Protein AF-A0A9N9T2S4-F1 (afdb_monomer)

Secondary structure (DSSP, 8-state):
-HHHHHHHH-TTS-HHHHHHHIIIIIHHHHHHHHHHS---HHHHHHHHHHHHHHHHHHH-S---HHHHHHHHHHHHHHHHHHS-TTSGGG--

Structure (mmCIF, N/CA/C/O backbone):
data_AF-A0A9N9T2S4-F1
#
_entry.id   AF-A0A9N9T2S4-F1
#
loop_
_atom_site.group_PDB
_atom_site.id
_atom_site.type_symbol
_atom_site.label_atom_id
_atom_site.label_alt_id
_atom_site.label_comp_id
_atom_site.label_asym_id
_atom_site.label_entity_id
_atom_site.label_seq_id
_atom_site.pdbx_PDB_ins_code
_atom_site.Cartn_x
_atom_site.Cartn_y
_atom_site.Cartn_z
_atom_site.occupancy
_atom_site.B_iso_or_equiv
_atom_site.auth_seq_id
_atom_site.auth_comp_id
_atom_site.auth_asym_id
_atom_site.auth_atom_id
_atom_site.pdbx_PDB_model_num
ATOM 1 N N . MET A 1 1 ? -6.314 20.766 4.351 1.00 52.25 1 MET A N 1
ATOM 2 C CA . MET A 1 1 ? -5.977 19.343 4.073 1.00 52.25 1 MET A CA 1
ATOM 3 C C . MET A 1 1 ? -6.025 18.931 2.591 1.00 52.25 1 MET A C 1
ATOM 5 O O . MET A 1 1 ? -5.285 18.028 2.219 1.0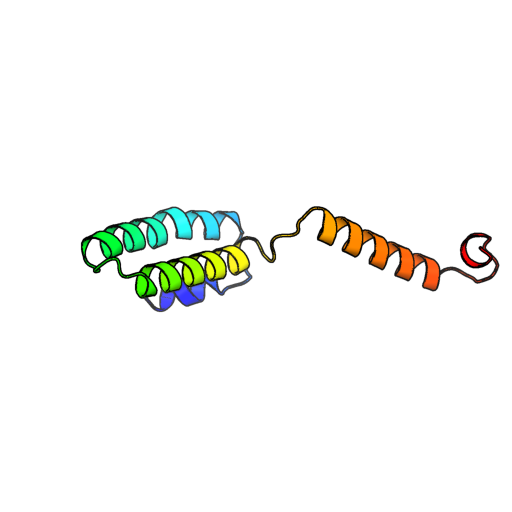0 52.25 1 MET A O 1
ATOM 9 N N . TYR A 1 2 ? -6.821 19.575 1.723 1.00 53.41 2 TYR A N 1
ATOM 10 C CA . TYR A 1 2 ? -6.938 19.223 0.291 1.00 53.41 2 TYR A CA 1
ATOM 11 C C . TYR A 1 2 ? -5.629 19.312 -0.524 1.00 53.41 2 TYR A C 1
ATOM 13 O O . TYR A 1 2 ? -5.410 18.502 -1.424 1.00 53.41 2 TYR A O 1
ATOM 21 N N . SER A 1 3 ? -4.724 20.228 -0.161 1.00 58.66 3 SER A N 1
ATOM 22 C CA . SER A 1 3 ? -3.400 20.376 -0.793 1.00 58.66 3 SER A CA 1
ATOM 23 C C . SER A 1 3 ? -2.569 19.079 -0.751 1.00 58.66 3 SER A C 1
ATOM 25 O O . SER A 1 3 ? -2.053 18.637 -1.777 1.00 58.66 3 SER A O 1
ATOM 27 N N . LEU A 1 4 ? -2.543 18.380 0.393 1.00 63.34 4 LEU A N 1
ATOM 28 C CA . LEU A 1 4 ? -1.779 17.134 0.573 1.00 63.34 4 LEU A CA 1
ATOM 29 C C . LEU A 1 4 ? -2.325 15.961 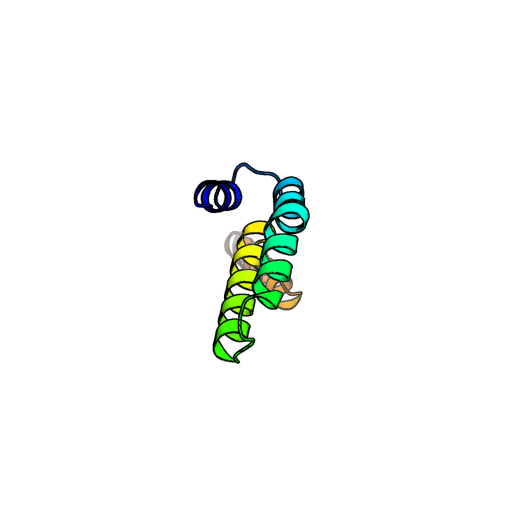-0.254 1.00 63.34 4 LEU A C 1
ATOM 31 O O . LEU A 1 4 ? -1.587 15.067 -0.672 1.00 63.34 4 LEU A O 1
ATOM 35 N N . HIS A 1 5 ? -3.634 15.950 -0.505 1.00 65.31 5 HIS A N 1
ATOM 36 C CA . HIS A 1 5 ? -4.233 14.927 -1.353 1.00 65.31 5 HIS A CA 1
ATOM 37 C C . HIS A 1 5 ? -3.780 15.085 -2.811 1.00 65.31 5 HIS A C 1
ATOM 39 O O . HIS A 1 5 ? -3.504 14.085 -3.480 1.00 65.31 5 HIS A O 1
ATOM 45 N N . ASN A 1 6 ? -3.648 16.328 -3.283 1.00 61.38 6 ASN A N 1
ATOM 46 C CA . ASN A 1 6 ? -3.160 16.620 -4.626 1.00 61.38 6 ASN A CA 1
ATOM 47 C C . ASN A 1 6 ? -1.655 16.352 -4.747 1.00 61.38 6 ASN A C 1
ATOM 49 O O . ASN A 1 6 ? -1.251 15.716 -5.718 1.00 61.38 6 ASN A O 1
ATOM 53 N N . THR A 1 7 ? -0.842 16.690 -3.737 1.00 66.31 7 THR A N 1
ATOM 54 C CA . THR A 1 7 ? 0.603 16.375 -3.735 1.00 66.31 7 THR A CA 1
ATOM 55 C C . THR A 1 7 ? 0.872 14.877 -3.851 1.00 66.31 7 THR A C 1
ATOM 57 O O . THR A 1 7 ? 1.644 14.450 -4.701 1.00 66.31 7 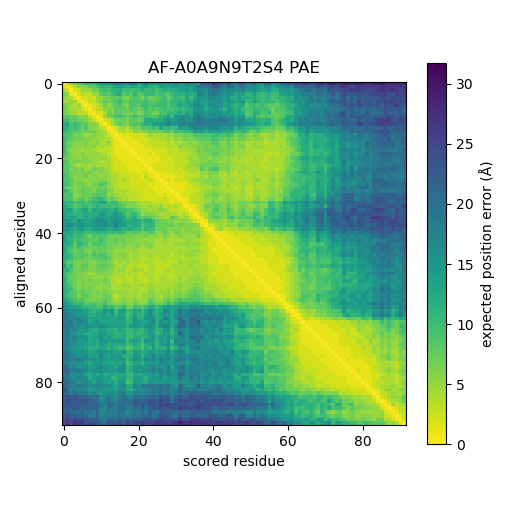THR A O 1
ATOM 60 N N . ILE A 1 8 ? 0.162 14.031 -3.104 1.00 66.88 8 ILE A N 1
ATOM 61 C CA . ILE A 1 8 ? 0.328 12.570 -3.213 1.00 66.88 8 ILE A CA 1
ATOM 62 C C . ILE A 1 8 ? -0.191 12.028 -4.557 1.00 66.88 8 ILE A C 1
ATOM 64 O O . ILE A 1 8 ? 0.275 10.986 -5.028 1.00 66.88 8 ILE A O 1
ATOM 68 N N . LYS A 1 9 ? -1.144 12.726 -5.188 1.00 66.00 9 LYS A N 1
ATOM 69 C CA . LYS A 1 9 ? -1.699 12.369 -6.501 1.00 66.00 9 LYS A CA 1
ATOM 70 C C . LYS A 1 9 ? -0.735 12.691 -7.650 1.00 66.00 9 LYS A C 1
ATOM 72 O O . LYS A 1 9 ? -0.774 11.985 -8.656 1.00 66.00 9 LYS A O 1
ATOM 77 N N . PHE A 1 10 ? 0.139 13.693 -7.518 1.00 66.00 10 PHE A N 1
ATOM 78 C CA . PHE A 1 10 ? 1.064 14.054 -8.593 1.00 66.00 10 PHE A CA 1
ATOM 79 C C . PHE A 1 10 ? 2.068 12.930 -8.890 1.00 66.00 10 PHE A C 1
ATOM 81 O O . PHE A 1 10 ? 2.741 12.372 -8.014 1.00 66.00 10 PHE A O 1
ATOM 88 N N . LYS A 1 11 ? 2.158 12.579 -10.176 1.00 62.91 11 LYS A N 1
ATOM 89 C CA . LYS A 1 11 ? 3.043 11.526 -10.691 1.00 62.91 11 LYS A CA 1
ATOM 90 C C . LYS A 1 11 ? 4.509 11.980 -10.754 1.00 62.91 11 LYS A C 1
ATOM 92 O O . LYS A 1 11 ? 5.385 11.128 -10.711 1.00 62.91 11 LYS A O 1
ATOM 97 N N . SER A 1 12 ? 4.749 13.294 -10.790 1.00 65.81 12 SER A N 1
ATOM 98 C CA . SER A 1 12 ? 6.069 13.938 -10.888 1.00 65.81 12 SER A CA 1
ATOM 99 C C . SER A 1 12 ? 6.897 13.897 -9.599 1.00 65.81 12 SER A C 1
ATOM 101 O O . SER A 1 12 ? 8.103 14.110 -9.639 1.00 65.81 12 SER A O 1
ATO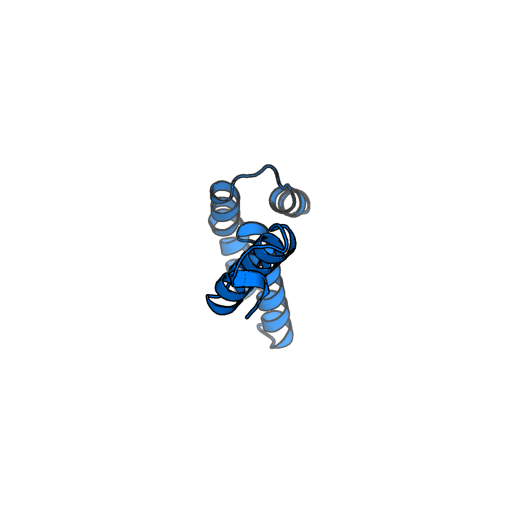M 103 N N . LEU A 1 13 ? 6.282 13.609 -8.449 1.00 72.94 13 LEU A N 1
ATOM 104 C CA . LEU A 1 13 ? 7.006 13.481 -7.185 1.00 72.94 13 LEU A CA 1
ATOM 105 C C . LEU A 1 13 ? 7.733 12.138 -7.097 1.00 72.94 13 LEU A C 1
ATOM 107 O O . LEU A 1 13 ? 7.125 11.073 -7.261 1.00 72.94 13 LEU A O 1
ATOM 111 N N . THR A 1 14 ? 9.016 12.200 -6.745 1.00 77.50 14 THR A N 1
ATOM 112 C CA . THR A 1 14 ? 9.854 11.025 -6.505 1.00 77.50 14 THR A CA 1
ATOM 113 C C . THR A 1 14 ? 9.310 10.175 -5.355 1.00 77.50 14 THR A C 1
ATOM 115 O O . THR A 1 14 ? 8.681 10.660 -4.406 1.00 77.50 14 THR A O 1
ATOM 118 N N . ARG A 1 15 ? 9.560 8.860 -5.429 1.00 77.69 15 ARG A N 1
ATOM 119 C CA . ARG A 1 15 ? 9.094 7.892 -4.422 1.00 77.69 15 ARG A CA 1
ATOM 120 C C . ARG A 1 15 ? 9.586 8.252 -3.015 1.00 77.69 15 ARG A C 1
ATOM 122 O O . ARG A 1 15 ? 8.833 8.134 -2.054 1.00 77.69 15 ARG A O 1
ATOM 129 N N . THR A 1 16 ? 10.817 8.745 -2.904 1.00 81.38 16 THR A N 1
ATOM 130 C CA . THR A 1 16 ? 11.445 9.178 -1.646 1.00 81.38 16 THR A CA 1
ATOM 131 C C . THR A 1 16 ? 10.704 10.346 -0.994 1.00 81.38 16 THR A C 1
ATOM 133 O O . THR A 1 16 ? 10.402 10.281 0.198 1.00 81.38 16 THR A O 1
ATOM 136 N N . SER A 1 17 ? 10.320 11.366 -1.763 1.00 82.69 17 SER A N 1
ATOM 137 C CA . SER A 1 17 ? 9.546 12.511 -1.264 1.00 82.69 17 SER A CA 1
ATOM 138 C C . SER A 1 17 ? 8.158 12.098 -0.773 1.00 82.69 17 SER A C 1
ATOM 140 O O . SER A 1 17 ? 7.728 12.516 0.301 1.00 82.69 17 SER A O 1
ATOM 142 N N . LYS A 1 18 ? 7.479 11.195 -1.492 1.00 80.94 18 LYS A N 1
ATOM 143 C CA . LYS A 1 18 ? 6.180 10.645 -1.064 1.00 80.94 18 LYS A CA 1
ATOM 144 C C . LYS A 1 18 ? 6.279 9.846 0.240 1.00 80.94 18 LYS A C 1
ATOM 146 O O . LYS A 1 18 ? 5.393 9.949 1.086 1.00 80.94 18 LYS A O 1
ATOM 151 N N . ILE A 1 19 ? 7.359 9.082 0.421 1.00 83.75 19 ILE A N 1
ATOM 152 C CA . ILE A 1 19 ? 7.630 8.350 1.668 1.00 83.75 19 ILE A CA 1
ATOM 153 C C . ILE A 1 19 ? 7.873 9.321 2.828 1.00 83.75 19 ILE A C 1
ATOM 155 O O . ILE A 1 19 ? 7.330 9.105 3.911 1.00 83.75 19 ILE A O 1
ATOM 159 N N . ARG A 1 20 ? 8.648 10.393 2.610 1.00 86.06 20 ARG A N 1
ATOM 160 C CA . ARG A 1 20 ? 8.881 11.429 3.630 1.00 86.06 20 ARG A CA 1
ATOM 161 C C . ARG A 1 20 ? 7.567 12.067 4.075 1.00 86.06 20 ARG A C 1
ATOM 163 O O . ARG A 1 20 ? 7.273 12.016 5.260 1.00 86.06 20 ARG A O 1
ATOM 170 N N . ILE A 1 21 ? 6.736 12.533 3.138 1.00 84.12 21 ILE A N 1
ATOM 171 C CA . ILE A 1 21 ? 5.415 13.127 3.428 1.00 84.12 21 ILE A CA 1
ATOM 172 C C . ILE A 1 21 ? 4.522 12.163 4.221 1.00 84.12 21 ILE A C 1
ATOM 174 O O . ILE A 1 21 ? 3.855 12.564 5.175 1.00 84.12 21 ILE A O 1
ATOM 178 N N . TYR A 1 22 ? 4.511 10.880 3.849 1.00 83.50 22 TYR A N 1
ATOM 179 C CA . TYR A 1 22 ? 3.743 9.878 4.583 1.00 83.50 22 TYR A CA 1
ATOM 180 C C . TYR A 1 22 ? 4.207 9.758 6.041 1.00 83.50 22 TYR A C 1
ATOM 182 O O . TYR A 1 22 ? 3.378 9.731 6.947 1.00 83.50 22 TYR A O 1
ATOM 190 N N . LYS A 1 23 ? 5.522 9.714 6.278 1.00 84.62 23 LYS A N 1
ATOM 191 C CA . LYS A 1 23 ? 6.082 9.579 7.628 1.00 84.62 23 LYS A CA 1
ATOM 192 C C . LYS A 1 23 ? 5.935 10.845 8.473 1.00 84.62 23 LYS A C 1
ATOM 194 O O . LYS A 1 23 ? 5.666 10.719 9.658 1.00 84.62 23 LYS A O 1
ATOM 199 N N . THR A 1 24 ? 6.112 12.031 7.892 1.00 88.00 24 THR A N 1
ATOM 200 C CA . THR A 1 24 ? 6.163 13.294 8.649 1.00 88.00 24 THR A CA 1
ATOM 201 C C . THR A 1 24 ? 4.805 13.954 8.834 1.00 88.00 24 THR A C 1
ATOM 203 O O . THR A 1 24 ? 4.602 14.630 9.832 1.00 88.00 24 THR A O 1
ATOM 206 N N . VAL A 1 25 ? 3.874 13.771 7.894 1.00 86.12 25 VAL A N 1
ATOM 207 C CA . VAL A 1 25 ? 2.567 14.445 7.932 1.00 86.12 25 VAL A CA 1
ATOM 208 C C . VAL A 1 25 ? 1.446 13.451 8.192 1.00 86.12 25 VAL A C 1
ATOM 210 O O . VAL A 1 25 ? 0.653 13.634 9.107 1.00 86.12 25 VAL A O 1
ATOM 213 N N . ILE A 1 26 ? 1.369 12.373 7.407 1.00 83.81 26 ILE A N 1
ATOM 214 C CA . ILE A 1 26 ? 0.243 11.432 7.504 1.00 83.81 26 ILE A CA 1
ATOM 215 C C . ILE A 1 26 ? 0.328 10.592 8.783 1.00 83.81 26 ILE A C 1
ATOM 217 O O . ILE A 1 26 ? -0.688 10.404 9.442 1.00 83.81 26 ILE A O 1
ATOM 221 N N . GLY A 1 27 ? 1.519 10.106 9.141 1.00 83.31 27 GLY A N 1
ATOM 222 C CA . GLY A 1 27 ? 1.744 9.298 10.343 1.00 83.31 27 GLY A CA 1
ATOM 223 C C . GLY A 1 27 ? 1.274 9.982 11.635 1.00 83.31 27 GLY A C 1
ATOM 224 O O . GLY A 1 27 ? 0.401 9.425 12.298 1.00 83.31 27 GLY A O 1
ATOM 225 N N . PRO A 1 28 ? 1.778 11.186 11.968 1.00 87.19 28 PRO A N 1
ATOM 226 C CA . PRO A 1 28 ? 1.379 11.902 13.181 1.00 87.19 28 PRO A CA 1
ATOM 227 C C . PRO A 1 28 ? -0.107 12.266 13.208 1.00 87.19 28 PRO A C 1
ATOM 229 O O . PRO A 1 28 ? -0.757 12.082 14.229 1.00 87.19 28 PRO A O 1
ATOM 232 N N . VAL A 1 29 ? -0.674 12.700 12.074 1.00 85.62 29 VAL A N 1
ATOM 233 C CA . VAL A 1 29 ? -2.111 13.013 11.970 1.00 85.62 29 VAL A CA 1
ATOM 234 C C . VAL A 1 29 ? -2.976 11.781 12.238 1.00 85.62 29 VAL A C 1
ATOM 236 O O . VAL A 1 29 ? -3.999 11.891 12.907 1.00 85.62 29 VAL A O 1
ATOM 239 N N . LEU A 1 30 ? -2.580 10.604 11.741 1.00 82.62 30 LEU A N 1
ATOM 240 C CA . LEU A 1 30 ? -3.277 9.355 12.053 1.00 82.62 30 LEU A CA 1
ATOM 241 C C . LEU A 1 30 ? -3.164 8.990 13.536 1.00 82.62 30 LEU A C 1
ATOM 243 O O . LEU A 1 30 ? -4.161 8.574 14.108 1.00 82.62 30 LEU A O 1
ATOM 247 N N . MET A 1 31 ? -1.979 9.129 14.140 1.00 82.31 31 MET A N 1
ATOM 248 C CA . MET A 1 31 ? -1.765 8.789 15.555 1.00 82.31 31 MET A CA 1
ATOM 249 C C . MET A 1 31 ? -2.597 9.684 16.474 1.00 82.31 31 MET A C 1
ATOM 251 O O . MET A 1 31 ? -3.344 9.174 17.298 1.00 82.31 31 MET A O 1
ATOM 255 N N . TYR A 1 32 ? -2.560 10.997 16.250 1.00 84.25 32 TYR A N 1
ATOM 256 C CA . TYR A 1 32 ? -3.364 11.957 17.007 1.00 84.25 32 TYR A CA 1
ATOM 257 C C . TYR A 1 32 ? -4.875 11.783 16.758 1.00 84.25 32 TYR A C 1
ATOM 259 O O . TYR A 1 32 ? -5.700 11.882 17.665 1.00 84.25 32 TYR A O 1
ATOM 267 N N . GLY A 1 33 ? -5.259 11.454 15.521 1.00 77.44 33 GLY A N 1
ATOM 268 C CA . GLY A 1 33 ? -6.637 11.090 15.187 1.00 77.44 33 GLY A CA 1
ATOM 269 C C . GLY A 1 33 ? -7.128 9.855 15.949 1.00 77.44 33 GLY A C 1
ATOM 270 O O . GLY A 1 33 ? -8.272 9.827 16.380 1.00 77.44 33 GLY A O 1
ATOM 271 N N . CYS A 1 34 ? -6.277 8.850 16.171 1.00 74.44 34 CYS A N 1
ATOM 272 C CA . CYS A 1 34 ? -6.640 7.658 16.945 1.00 74.44 34 CYS A CA 1
ATOM 273 C C . CYS A 1 34 ? -6.877 7.943 18.435 1.00 74.44 34 CYS A C 1
ATOM 275 O O . CYS A 1 34 ? -7.667 7.236 19.049 1.00 74.44 34 CYS A O 1
ATOM 277 N N . GLU A 1 35 ? -6.224 8.954 19.012 1.00 73.75 35 GLU A N 1
ATOM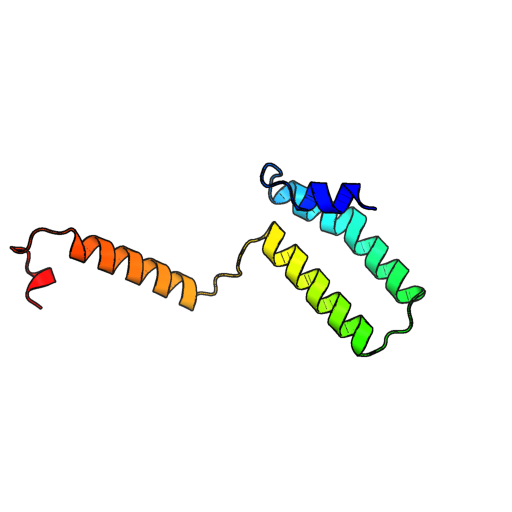 278 C CA . GLU A 1 35 ? -6.456 9.372 20.406 1.00 73.75 35 GLU A CA 1
ATOM 279 C C . GLU A 1 35 ? -7.812 10.073 20.576 1.00 73.75 35 GLU A C 1
ATOM 281 O O . GLU A 1 35 ? -8.424 10.010 21.638 1.00 73.75 35 GLU A O 1
ATOM 286 N N . THR A 1 36 ? -8.300 10.718 19.512 1.00 76.19 36 THR A N 1
ATOM 287 C CA . THR A 1 36 ? -9.551 11.492 19.511 1.00 76.19 36 THR A CA 1
ATOM 288 C C . THR A 1 36 ? -10.738 10.736 18.906 1.00 76.19 36 THR A C 1
ATOM 290 O O . THR A 1 36 ? -11.885 11.138 19.095 1.00 76.19 36 THR A O 1
ATOM 293 N N . TRP A 1 37 ? -10.503 9.641 18.176 1.00 78.56 37 TRP A N 1
ATOM 294 C CA . TRP A 1 37 ? -11.544 8.826 17.547 1.00 78.56 37 TRP A CA 1
ATOM 295 C C . TRP A 1 37 ? -11.806 7.549 18.335 1.00 78.56 37 TRP A C 1
ATOM 297 O O . TRP A 1 37 ? -10.892 6.798 18.662 1.00 78.56 37 TRP A O 1
ATOM 307 N N . THR A 1 38 ? -13.080 7.213 18.533 1.00 76.19 38 THR A N 1
ATOM 308 C CA . THR A 1 38 ? -13.456 5.899 19.056 1.00 76.19 38 THR A CA 1
ATOM 309 C C . THR A 1 38 ? -13.044 4.816 18.047 1.00 76.19 38 THR A C 1
ATOM 311 O O . THR A 1 38 ? -13.505 4.792 16.897 1.00 76.19 38 THR A O 1
ATOM 314 N N . LEU A 1 39 ? -12.149 3.917 18.464 1.00 76.62 39 LEU A N 1
ATOM 315 C CA . LEU A 1 39 ? -11.663 2.777 17.680 1.00 76.62 39 LEU A CA 1
ATOM 316 C C . LEU A 1 39 ? -12.770 1.723 17.523 1.00 76.62 39 LEU A C 1
ATOM 318 O O . LEU A 1 39 ? -12.807 0.697 18.195 1.00 76.62 39 LEU A O 1
ATOM 322 N N . THR A 1 40 ? -13.706 1.989 16.618 1.00 84.06 40 THR A N 1
ATOM 323 C CA . THR A 1 40 ? -14.704 1.015 16.181 1.0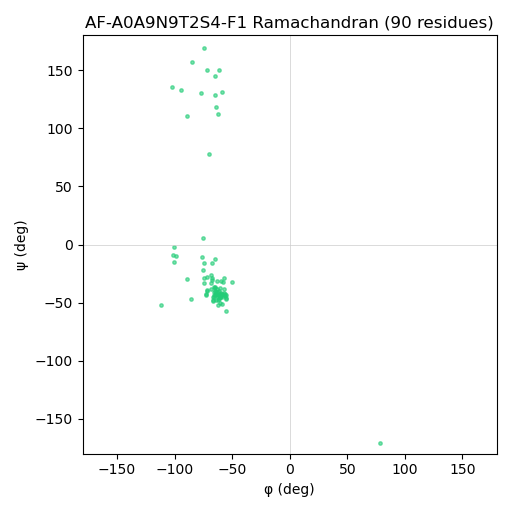0 84.06 40 THR A CA 1
ATOM 324 C C . THR A 1 40 ? -14.129 0.136 15.070 1.00 84.06 40 THR A C 1
ATOM 326 O O . THR A 1 40 ? -13.226 0.526 14.323 1.00 84.06 40 THR A O 1
ATOM 329 N N . LYS A 1 41 ? -14.687 -1.065 14.889 1.00 83.75 41 LYS A N 1
ATOM 330 C CA . LYS A 1 41 ? -14.292 -1.959 13.785 1.00 83.75 41 LYS A CA 1
ATOM 331 C C . LYS A 1 41 ? -14.459 -1.311 12.407 1.00 83.75 41 LYS A C 1
ATOM 333 O O . LYS A 1 41 ? -13.717 -1.617 11.472 1.00 83.75 41 LYS A O 1
ATOM 338 N N . GLU A 1 42 ? -15.409 -0.389 12.270 1.00 85.94 42 GLU A N 1
ATOM 339 C CA . GLU A 1 42 ? -15.617 0.338 11.024 1.00 85.94 42 GLU A CA 1
ATOM 340 C C . GLU A 1 42 ? -14.518 1.378 10.762 1.00 85.94 42 GLU A C 1
ATOM 342 O O 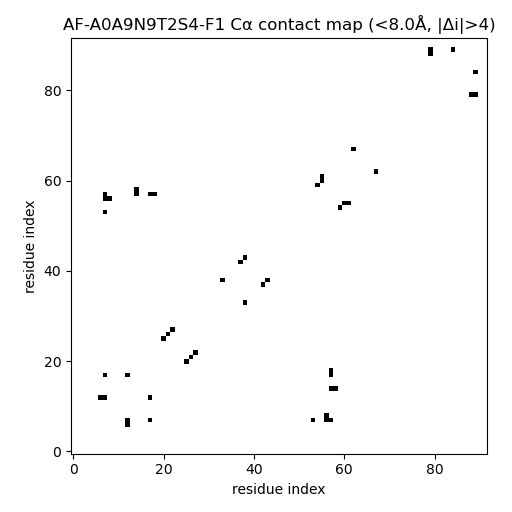. GLU A 1 42 ? -14.015 1.452 9.634 1.00 85.94 42 GLU A O 1
ATOM 347 N N . THR A 1 43 ? -14.110 2.153 11.775 1.00 83.44 43 THR A N 1
ATOM 348 C CA . THR A 1 43 ? -13.022 3.134 11.631 1.00 83.44 43 THR A CA 1
ATOM 349 C C . THR A 1 43 ? -11.692 2.435 11.368 1.00 83.44 43 THR A C 1
ATOM 351 O O . THR A 1 43 ? -10.981 2.823 10.441 1.00 83.44 43 THR A O 1
ATOM 354 N N . GLU A 1 44 ? -11.413 1.322 12.053 1.00 84.19 44 GLU A N 1
ATOM 355 C CA . GLU A 1 44 ? -10.245 0.471 11.792 1.00 84.19 44 GLU A CA 1
ATOM 356 C C . GLU A 1 44 ? -10.198 0.008 10.322 1.00 84.19 44 GLU A C 1
ATOM 358 O O . GLU A 1 44 ? -9.178 0.136 9.631 1.00 84.19 44 GLU A O 1
ATOM 363 N N . ARG A 1 45 ? -11.332 -0.469 9.789 1.00 87.75 45 ARG A N 1
ATOM 364 C CA . ARG A 1 45 ? -11.449 -0.879 8.383 1.00 87.75 45 ARG A CA 1
ATOM 365 C C . ARG A 1 45 ? -11.192 0.289 7.428 1.00 87.75 45 ARG A C 1
ATOM 367 O O . ARG A 1 45 ? -10.419 0.133 6.478 1.00 87.75 45 ARG A O 1
ATOM 374 N N . LYS A 1 46 ? -11.794 1.457 7.678 1.00 86.25 46 LYS A N 1
ATOM 375 C CA . LYS A 1 46 ? -11.592 2.676 6.870 1.00 86.25 46 LYS A CA 1
ATOM 376 C C . LYS A 1 46 ? -10.120 3.102 6.866 1.00 86.25 46 LYS A C 1
ATOM 378 O O . LYS A 1 46 ? -9.572 3.371 5.794 1.00 86.25 46 LYS A O 1
ATOM 383 N N . LEU A 1 47 ? -9.450 3.065 8.019 1.00 85.25 47 LEU A N 1
ATOM 384 C CA . LEU A 1 47 ? -8.023 3.369 8.159 1.00 85.25 47 LEU A CA 1
ATOM 385 C C . LEU A 1 47 ? -7.141 2.375 7.389 1.00 85.25 47 LEU A C 1
ATOM 387 O O . LEU A 1 47 ? -6.237 2.792 6.657 1.00 85.25 47 LEU A O 1
ATOM 391 N N . ARG A 1 48 ? -7.427 1.066 7.458 1.00 85.12 48 ARG A N 1
ATOM 392 C CA . ARG A 1 48 ? -6.712 0.053 6.654 1.00 85.12 48 ARG A CA 1
ATOM 393 C C . ARG A 1 48 ? -6.880 0.296 5.155 1.00 85.12 48 ARG A C 1
ATOM 395 O O . ARG A 1 48 ? -5.893 0.251 4.415 1.00 85.12 48 ARG A O 1
ATOM 402 N N . CYS A 1 49 ? -8.099 0.581 4.698 1.00 87.62 49 CYS A N 1
ATOM 403 C CA . CYS A 1 49 ? -8.373 0.913 3.298 1.00 87.62 49 CYS A CA 1
ATOM 404 C C . CYS A 1 49 ? -7.617 2.175 2.858 1.00 87.62 49 CYS A C 1
ATOM 406 O O . CYS A 1 49 ? -6.985 2.173 1.797 1.00 87.62 49 CYS A O 1
ATOM 408 N N . PHE A 1 50 ? -7.616 3.222 3.686 1.00 84.56 50 PHE A N 1
ATOM 409 C CA . PHE A 1 50 ? -6.886 4.463 3.437 1.00 84.56 50 PHE A CA 1
ATOM 410 C C . PHE A 1 50 ? -5.373 4.233 3.322 1.00 84.56 50 PHE A C 1
ATOM 412 O O . PHE A 1 50 ? -4.767 4.600 2.310 1.00 84.56 50 PHE A O 1
ATOM 419 N N . LYS A 1 51 ? -4.774 3.531 4.293 1.00 83.31 51 LYS A N 1
ATOM 420 C CA . LYS A 1 51 ? -3.352 3.156 4.279 1.00 83.31 51 LYS A CA 1
ATOM 421 C C . LYS A 1 51 ? -2.996 2.390 3.006 1.00 83.31 51 LYS A C 1
ATOM 423 O O . LYS A 1 51 ? -2.027 2.723 2.325 1.00 83.31 51 LYS A O 1
ATOM 428 N N . ARG A 1 52 ? -3.814 1.404 2.623 1.00 84.44 52 ARG A N 1
ATOM 429 C CA . ARG A 1 52 ? -3.592 0.600 1.411 1.00 84.44 52 ARG A CA 1
ATOM 430 C C . ARG A 1 52 ? -3.705 1.434 0.129 1.00 84.44 52 ARG A C 1
ATOM 432 O O . ARG A 1 52 ? -2.924 1.219 -0.797 1.00 84.44 52 ARG A O 1
ATOM 439 N N . LYS A 1 53 ? -4.616 2.413 0.084 1.00 84.25 53 LYS A N 1
ATOM 440 C CA . LYS A 1 53 ? -4.765 3.355 -1.039 1.00 84.25 53 LYS A CA 1
ATOM 441 C C . LYS A 1 53 ? -3.524 4.232 -1.209 1.00 84.25 53 LYS A C 1
ATOM 443 O O . LYS A 1 53 ? -3.064 4.405 -2.336 1.00 84.25 53 LYS A O 1
ATOM 448 N N . ILE A 1 54 ? -2.953 4.739 -0.115 1.00 79.69 54 ILE A N 1
ATOM 449 C CA . ILE A 1 54 ? -1.707 5.519 -0.166 1.00 79.69 54 ILE A CA 1
ATOM 450 C C . ILE A 1 54 ? -0.536 4.640 -0.602 1.00 79.69 54 ILE A C 1
ATOM 452 O O . ILE A 1 54 ? 0.176 5.009 -1.532 1.00 79.69 54 ILE A O 1
ATOM 456 N N . LEU A 1 55 ? -0.368 3.457 -0.004 1.00 79.44 55 LEU A N 1
ATOM 457 C CA . LEU A 1 55 ? 0.727 2.549 -0.357 1.00 79.44 55 LEU A CA 1
ATOM 458 C C . LEU A 1 55 ? 0.717 2.192 -1.848 1.00 79.44 55 LEU A C 1
ATOM 460 O O . LEU A 1 55 ? 1.758 2.284 -2.491 1.00 79.44 55 LEU A O 1
ATOM 464 N N . ARG A 1 56 ? -0.454 1.897 -2.432 1.00 83.00 56 ARG A N 1
ATOM 465 C CA . ARG A 1 56 ? -0.567 1.653 -3.882 1.00 83.00 56 ARG A CA 1
ATOM 466 C C . ARG A 1 56 ? -0.206 2.871 -4.734 1.00 83.00 56 ARG A C 1
ATOM 468 O O . ARG A 1 56 ? 0.302 2.703 -5.835 1.00 83.00 56 ARG A O 1
ATOM 475 N N . ARG A 1 57 ? -0.452 4.094 -4.255 1.00 78.31 57 ARG A N 1
ATOM 476 C CA . ARG A 1 57 ? -0.062 5.325 -4.970 1.00 78.31 57 ARG A CA 1
ATOM 477 C C . ARG A 1 57 ? 1.440 5.606 -4.892 1.00 78.31 57 ARG A C 1
ATOM 479 O O . ARG A 1 57 ? 1.988 6.182 -5.826 1.00 78.31 57 ARG A O 1
ATOM 486 N N . VAL A 1 58 ? 2.089 5.242 -3.785 1.00 76.50 58 VAL A N 1
ATOM 487 C CA . VAL A 1 58 ? 3.522 5.502 -3.560 1.00 76.50 58 VAL A CA 1
ATOM 488 C C . VAL A 1 58 ? 4.397 4.409 -4.166 1.00 76.50 58 VAL A C 1
ATOM 490 O O . VAL A 1 58 ? 5.376 4.712 -4.843 1.00 76.50 58 VAL A O 1
ATOM 493 N N . PHE A 1 59 ? 4.046 3.147 -3.931 1.00 75.25 59 PHE A N 1
ATOM 494 C CA . PHE A 1 59 ? 4.845 1.987 -4.326 1.00 75.25 59 PHE A CA 1
ATOM 495 C C . PHE A 1 59 ? 4.325 1.297 -5.590 1.00 75.25 59 PHE A C 1
ATOM 497 O O . PHE A 1 59 ? 5.017 0.445 -6.136 1.00 75.25 59 PHE A O 1
ATOM 504 N N . GLY A 1 60 ? 3.144 1.680 -6.081 1.00 75.56 60 GLY A N 1
ATOM 505 C CA . GLY A 1 60 ? 2.474 0.964 -7.160 1.00 75.56 60 GLY A CA 1
ATOM 506 C C . GLY A 1 60 ? 1.770 -0.304 -6.660 1.00 75.56 60 GLY A C 1
ATOM 507 O O . GLY A 1 60 ? 1.627 -0.516 -5.450 1.00 75.56 60 GLY A O 1
ATOM 508 N N . PRO A 1 61 ? 1.269 -1.150 -7.575 1.00 71.12 61 PRO A N 1
ATOM 509 C CA . PRO A 1 61 ? 0.787 -2.473 -7.206 1.00 71.12 61 PRO A CA 1
ATOM 510 C C . PRO A 1 61 ? 1.928 -3.268 -6.562 1.00 71.12 61 PRO A C 1
ATOM 512 O O . PRO A 1 61 ? 3.028 -3.329 -7.106 1.00 71.12 61 PRO A O 1
ATOM 515 N N . TYR A 1 62 ? 1.657 -3.875 -5.406 1.00 70.31 62 TYR A N 1
ATOM 516 C CA . TYR A 1 62 ? 2.569 -4.858 -4.830 1.00 70.31 62 TYR A CA 1
ATOM 517 C C . TYR A 1 62 ? 2.672 -6.024 -5.815 1.00 70.31 62 TYR A C 1
ATOM 519 O O . TYR A 1 62 ? 1.669 -6.694 -6.071 1.00 70.31 62 TYR A O 1
ATOM 527 N N . ARG A 1 63 ? 3.848 -6.203 -6.416 1.00 69.44 63 ARG A N 1
ATOM 528 C CA . ARG A 1 63 ? 4.156 -7.364 -7.246 1.00 69.44 63 ARG A CA 1
ATOM 529 C C . ARG A 1 63 ? 4.730 -8.417 -6.318 1.00 69.44 63 ARG A C 1
ATOM 531 O O . ARG A 1 63 ? 5.804 -8.215 -5.758 1.00 69.44 63 ARG A O 1
ATOM 538 N N . ASP A 1 64 ? 3.977 -9.482 -6.095 1.00 80.94 64 ASP A N 1
ATOM 539 C CA . ASP A 1 64 ? 4.556 -10.681 -5.510 1.00 80.94 64 ASP A CA 1
ATOM 540 C C . ASP A 1 64 ? 5.400 -11.406 -6.574 1.00 80.94 64 ASP A C 1
ATOM 542 O O . ASP A 1 64 ? 5.362 -11.086 -7.769 1.00 80.94 64 ASP A O 1
ATOM 546 N N . ILE A 1 65 ? 6.176 -12.394 -6.133 1.00 85.31 65 ILE A N 1
ATOM 547 C CA . ILE A 1 65 ? 7.025 -13.187 -7.027 1.00 85.31 65 ILE A CA 1
ATOM 548 C C . ILE A 1 65 ? 6.214 -13.873 -8.137 1.00 85.31 65 ILE A C 1
ATOM 550 O O . ILE A 1 65 ? 6.679 -13.994 -9.268 1.00 85.31 65 ILE A O 1
ATOM 554 N N . VAL A 1 66 ? 4.967 -14.253 -7.849 1.00 88.00 66 VAL A N 1
ATOM 555 C CA . VAL A 1 66 ? 4.064 -14.902 -8.806 1.00 88.00 66 VAL A CA 1
ATOM 556 C C . VAL A 1 66 ? 3.681 -13.946 -9.935 1.00 88.00 66 VAL A C 1
ATOM 558 O O . VAL A 1 66 ? 3.719 -14.327 -11.105 1.00 88.00 66 VAL A O 1
ATOM 561 N N . GLN A 1 67 ? 3.331 -12.701 -9.617 1.00 81.56 67 GLN A N 1
ATOM 562 C CA . GLN A 1 67 ? 2.981 -11.680 -10.600 1.00 81.56 67 GLN A CA 1
ATOM 563 C C . GLN A 1 67 ? 4.197 -11.257 -11.428 1.00 81.56 67 GLN A C 1
ATOM 565 O O . GLN A 1 67 ? 4.045 -10.983 -12.618 1.00 81.56 67 GLN A O 1
ATOM 570 N N . GLU A 1 68 ? 5.397 -11.263 -10.843 1.00 86.31 68 GLU A N 1
ATOM 571 C CA . GLU A 1 68 ? 6.638 -11.005 -11.577 1.00 86.31 68 GLU A CA 1
ATOM 572 C C . GLU A 1 68 ? 6.930 -12.130 -12.586 1.00 86.31 68 GLU A C 1
ATOM 574 O O . GLU A 1 68 ? 7.116 -11.859 -13.773 1.00 86.31 68 GLU A O 1
ATOM 579 N N . ILE A 1 69 ? 6.844 -13.398 -12.163 1.00 89.44 69 ILE A N 1
ATOM 580 C CA . ILE A 1 69 ? 6.999 -14.563 -13.052 1.00 89.44 69 ILE A CA 1
ATOM 581 C C . ILE A 1 69 ? 5.950 -14.540 -14.172 1.00 89.44 69 ILE A C 1
ATOM 583 O O . ILE A 1 69 ? 6.283 -14.766 -15.335 1.00 89.44 69 ILE A O 1
ATOM 587 N N . LYS A 1 70 ? 4.684 -14.231 -13.860 1.00 89.88 70 LYS A N 1
ATOM 588 C CA . LYS A 1 70 ? 3.628 -14.092 -14.878 1.00 89.88 70 LYS A CA 1
ATOM 589 C C . LYS A 1 70 ? 3.941 -12.974 -15.873 1.00 89.88 70 LYS A C 1
ATOM 591 O O . LYS A 1 70 ? 3.787 -13.182 -17.073 1.00 89.88 70 LYS A O 1
ATOM 596 N N . SER A 1 71 ? 4.414 -11.820 -15.399 1.00 87.69 71 SER A N 1
ATOM 597 C CA . SER A 1 71 ? 4.814 -10.706 -16.265 1.00 87.69 71 SER A CA 1
ATOM 598 C C . SER A 1 71 ? 5.957 -11.102 -17.205 1.00 87.69 71 SER A C 1
ATOM 600 O O . SER A 1 71 ? 5.914 -10.780 -18.391 1.00 87.69 71 SER A O 1
ATOM 602 N N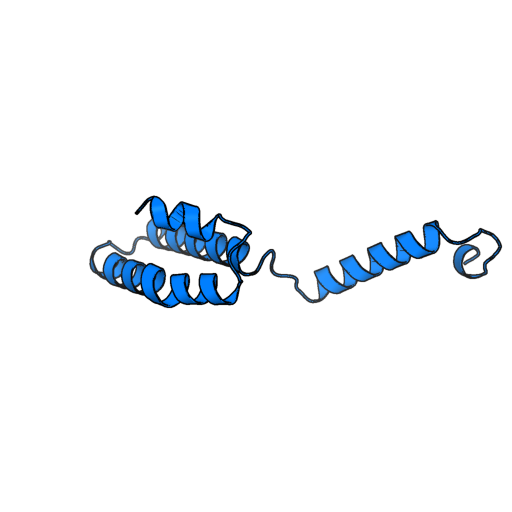 . GLN A 1 72 ? 6.955 -11.835 -16.703 1.00 91.25 72 GLN A N 1
ATOM 603 C CA . GLN A 1 72 ? 8.069 -12.328 -17.515 1.00 91.25 72 GLN A CA 1
ATOM 604 C C . GLN A 1 72 ? 7.610 -13.356 -18.552 1.00 91.25 72 GLN A C 1
ATOM 606 O O . GLN A 1 72 ? 7.975 -13.242 -19.721 1.00 91.25 72 GLN A O 1
ATOM 611 N N . ARG A 1 73 ? 6.761 -14.314 -18.157 1.00 92.75 73 ARG A N 1
ATOM 612 C CA . ARG A 1 73 ? 6.190 -15.323 -19.064 1.00 92.75 73 ARG A CA 1
ATOM 613 C C . ARG A 1 73 ? 5.377 -14.691 -20.188 1.00 92.75 73 ARG A C 1
ATOM 615 O O . ARG A 1 73 ? 5.523 -15.101 -21.331 1.00 92.75 73 ARG A O 1
ATOM 622 N N . LEU A 1 74 ? 4.568 -13.673 -19.891 1.00 90.62 74 LEU A N 1
ATOM 623 C CA . LEU A 1 74 ? 3.816 -12.931 -20.909 1.00 90.62 74 LEU A CA 1
ATOM 624 C C . LEU A 1 74 ? 4.744 -12.176 -21.870 1.00 90.62 74 LEU A C 1
ATOM 626 O O . LEU A 1 74 ? 4.511 -12.176 -23.078 1.00 90.62 74 LEU A O 1
ATOM 630 N N . GLY A 1 75 ? 5.821 -11.576 -21.354 1.00 92.75 75 GLY A N 1
ATOM 631 C CA . GLY A 1 75 ? 6.858 -10.958 -22.182 1.00 92.75 75 GLY A CA 1
ATOM 632 C C . GLY A 1 75 ? 7.528 -11.965 -23.121 1.00 92.75 75 GLY A C 1
ATOM 633 O O . GLY A 1 75 ? 7.653 -11.700 -24.318 1.00 92.75 75 GLY A O 1
ATOM 634 N N . TRP A 1 76 ? 7.883 -13.139 -22.595 1.00 92.50 76 TRP A N 1
ATOM 635 C CA . TRP A 1 76 ? 8.447 -14.257 -23.353 1.00 92.50 76 TRP A CA 1
ATOM 636 C C . TRP A 1 76 ? 7.484 -14.795 -24.409 1.00 92.50 76 TRP A C 1
ATOM 638 O O . TRP A 1 76 ? 7.869 -14.922 -25.565 1.00 92.50 76 TRP A O 1
ATOM 648 N N . ALA A 1 77 ? 6.222 -15.039 -24.055 1.00 90.62 77 ALA A N 1
ATOM 649 C CA . ALA A 1 77 ? 5.197 -15.480 -24.997 1.00 90.62 77 ALA A CA 1
ATOM 650 C C . ALA A 1 77 ? 5.016 -14.468 -26.138 1.00 90.62 77 ALA A C 1
ATOM 652 O O . ALA A 1 77 ? 4.971 -14.841 -27.308 1.00 90.62 77 ALA A O 1
ATOM 653 N N . GLY A 1 78 ? 5.001 -13.170 -25.817 1.00 91.81 78 GLY A N 1
ATOM 654 C CA . GLY A 1 78 ? 4.962 -12.113 -26.823 1.00 91.81 78 GLY A CA 1
ATOM 655 C C . GLY A 1 78 ? 6.216 -12.074 -27.702 1.00 91.81 78 GLY A C 1
ATOM 656 O O . GLY A 1 78 ? 6.113 -11.810 -28.898 1.00 91.81 78 GLY A O 1
ATOM 657 N N . HIS A 1 79 ? 7.397 -12.335 -27.135 1.00 88.88 79 HIS A N 1
ATOM 658 C CA . HIS A 1 79 ? 8.633 -12.471 -27.904 1.00 88.88 79 HIS A CA 1
ATOM 659 C C . HIS A 1 79 ? 8.538 -13.656 -28.870 1.00 88.88 79 HIS A C 1
ATOM 661 O O . HIS A 1 79 ? 8.690 -13.449 -30.068 1.00 88.88 79 HIS A O 1
ATOM 667 N N . VAL A 1 80 ? 8.175 -14.846 -28.381 1.00 88.25 80 VAL A N 1
ATOM 668 C CA . VAL A 1 80 ? 7.976 -16.059 -29.193 1.00 88.25 80 VAL A CA 1
ATOM 669 C C . VAL A 1 80 ? 6.965 -15.821 -30.313 1.00 88.25 80 VAL A C 1
ATOM 671 O O . VAL A 1 80 ? 7.239 -16.180 -31.453 1.00 88.25 80 VAL A O 1
ATOM 674 N N . TYR A 1 81 ? 5.844 -15.148 -30.044 1.00 87.81 81 TYR A N 1
ATOM 675 C CA . TYR A 1 81 ? 4.853 -14.820 -31.073 1.00 87.81 81 TYR A CA 1
ATOM 676 C C . TYR A 1 81 ? 5.457 -14.011 -32.236 1.00 87.81 81 TYR A C 1
ATOM 678 O O . TYR A 1 81 ? 5.194 -14.318 -33.401 1.00 87.81 81 TYR A O 1
ATOM 686 N N . ARG A 1 82 ? 6.318 -13.031 -31.922 1.00 88.69 82 ARG A N 1
ATOM 687 C CA . ARG A 1 82 ? 7.007 -12.163 -32.894 1.00 88.69 82 ARG A CA 1
ATOM 688 C C . ARG A 1 82 ? 8.175 -12.835 -33.628 1.00 88.69 82 ARG A C 1
ATOM 690 O O . ARG A 1 82 ? 8.689 -12.245 -34.574 1.00 88.69 82 ARG A O 1
ATOM 697 N N . LEU A 1 83 ? 8.619 -14.025 -33.217 1.00 87.38 83 LEU A N 1
ATOM 698 C CA . LEU A 1 83 ? 9.695 -14.739 -33.911 1.00 87.38 83 LEU A CA 1
ATOM 699 C C . LEU A 1 83 ? 9.222 -15.309 -35.262 1.00 87.38 83 LEU A C 1
ATOM 701 O O . LEU A 1 83 ? 8.057 -15.686 -35.394 1.00 87.38 83 LEU A O 1
ATOM 705 N N . PRO A 1 84 ? 10.111 -15.446 -36.261 1.00 83.69 84 PRO A N 1
ATOM 706 C CA . PRO A 1 84 ? 9.784 -16.113 -37.520 1.00 83.69 84 PRO A CA 1
ATOM 707 C C . PRO A 1 84 ? 9.473 -17.607 -37.311 1.00 83.69 84 PRO A C 1
ATOM 709 O O . PRO A 1 84 ? 10.078 -18.269 -36.467 1.00 83.69 84 PRO A O 1
ATOM 712 N N . ASN A 1 85 ? 8.535 -18.140 -38.102 1.00 81.69 85 ASN A N 1
ATOM 713 C CA . ASN A 1 85 ? 7.960 -19.487 -37.932 1.00 81.69 85 ASN A CA 1
ATOM 714 C C . ASN A 1 85 ? 8.940 -20.645 -38.186 1.00 81.69 85 ASN A C 1
ATOM 716 O O . ASN A 1 85 ? 8.692 -21.755 -37.737 1.00 81.69 85 ASN A O 1
ATOM 720 N N . ASN A 1 86 ? 10.081 -20.387 -38.827 1.00 80.19 86 ASN A N 1
ATOM 721 C CA . ASN A 1 86 ? 11.115 -21.393 -39.101 1.00 80.19 86 ASN A CA 1
ATOM 722 C C . ASN A 1 86 ? 11.971 -21.781 -37.880 1.00 80.19 86 ASN A C 1
ATOM 724 O O . ASN A 1 86 ? 12.971 -22.483 -38.017 1.00 80.19 86 ASN A O 1
ATOM 728 N N . ARG A 1 87 ? 11.650 -21.282 -36.683 1.00 73.88 87 ARG A N 1
ATOM 729 C CA . ARG A 1 87 ? 12.433 -21.529 -35.466 1.00 73.88 87 ARG A CA 1
ATOM 730 C C . ARG A 1 87 ? 11.844 -22.713 -34.703 1.00 73.88 87 ARG A C 1
ATOM 732 O O . ARG A 1 87 ? 10.652 -22.725 -34.420 1.00 73.88 87 ARG A O 1
ATOM 739 N N . LEU A 1 88 ? 12.709 -23.634 -34.275 1.00 70.69 88 LEU A N 1
ATOM 740 C CA . LEU A 1 88 ? 12.357 -24.844 -33.512 1.00 70.69 88 LEU A CA 1
ATOM 741 C C . LEU A 1 88 ? 11.456 -24.571 -32.294 1.00 70.69 88 LEU A C 1
ATOM 743 O O . LEU A 1 88 ? 10.577 -25.358 -31.985 1.00 70.69 88 LEU A O 1
ATOM 747 N N . VAL A 1 89 ? 11.611 -23.410 -31.654 1.00 73.62 89 VAL A N 1
ATOM 748 C CA . VAL A 1 89 ? 10.793 -22.958 -30.512 1.00 73.62 89 VAL A CA 1
ATOM 749 C C . VAL A 1 89 ? 9.310 -22.700 -30.826 1.00 73.62 89 VAL A C 1
ATOM 751 O O . VAL A 1 89 ? 8.538 -22.536 -29.891 1.00 73.62 89 VAL A O 1
ATOM 754 N N . LYS A 1 90 ? 8.902 -22.637 -32.102 1.00 70.75 90 LYS A N 1
ATOM 755 C CA . LYS A 1 90 ? 7.488 -22.594 -32.531 1.00 70.75 90 LYS A CA 1
ATOM 756 C C . LYS A 1 90 ? 6.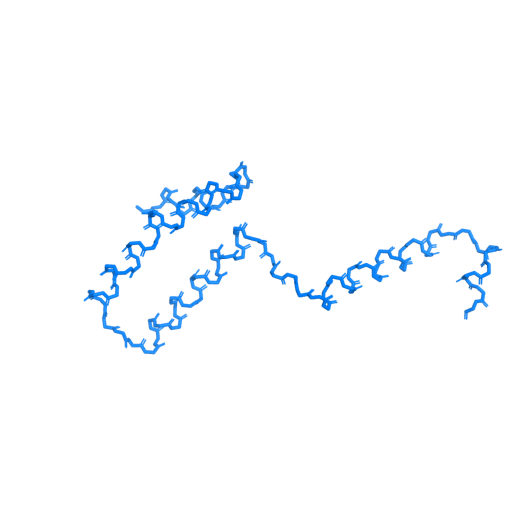944 -23.960 -32.971 1.00 70.75 90 LYS A C 1
ATOM 758 O O . LYS A 1 90 ? 5.753 -24.063 -33.236 1.00 70.75 90 LYS A O 1
ATOM 763 N N . LEU A 1 91 ? 7.817 -24.958 -33.116 1.00 64.94 91 LEU A N 1
ATOM 764 C CA . LEU A 1 91 ? 7.493 -26.287 -33.647 1.00 64.94 91 LEU A CA 1
ATOM 765 C C . LEU A 1 91 ? 7.312 -27.344 -32.541 1.00 64.94 91 LEU A C 1
ATOM 767 O O . LEU A 1 91 ? 7.018 -28.493 -32.854 1.00 64.94 91 LEU A O 1
ATOM 771 N N . ILE A 1 92 ? 7.514 -26.951 -31.280 1.00 63.03 92 ILE A N 1
ATOM 772 C CA . ILE A 1 92 ? 7.275 -27.731 -30.056 1.00 63.03 92 ILE A CA 1
ATOM 773 C C . ILE A 1 92 ? 5.932 -27.291 -29.479 1.00 63.03 92 ILE A C 1
ATOM 775 O O . ILE A 1 92 ? 5.162 -28.175 -29.053 1.00 63.03 92 ILE A O 1
#

Organism: Diabrotica balteata (NCBI:txid107213)

Sequence (92 aa):
MYSLHNTIKFKSLTRTSKIRIYKTVIGPVLMYGCETWTLTKETERKLRCFKRKILRRVFGPYRDIVQEIKSQRLGWAGHVYRLPNNRLVKLI

Mean predicted aligned error: 10.78 Å

pLDDT: mean 79.6, std 9.17, range [52.25, 92.75]

Solvent-accessible surface area (backbone atoms only — not comparable to full-atom values): 5547 Å² total; per-residue (Å²): 117,70,68,60,59,51,59,66,63,45,82,87,61,52,59,66,60,52,51,48,48,42,60,71,51,50,45,54,53,51,56,57,45,56,78,77,42,81,88,41,77,65,54,52,49,52,51,52,52,50,54,52,54,49,48,38,66,61,71,39,78,87,71,50,74,67,57,49,51,50,52,49,51,53,51,48,51,54,49,58,69,73,48,70,81,90,38,69,89,73,77,115

Nearest PDB structures (foldseek):
  8c8j-assembly1_A  TM=4.420E-01  e=4.694E+00  Homo sapiens

Foldseek 3Di:
DVVVVVVLVDPPDALVVLVVCCVPPVVVVVVVVPVVDDPDPVVVVVVVVVVVVSCCSSVNPDDDPVNVVVVVVVVVVVVLVPDDCPDVSNVD

Radius of gyration: 21.56 Å; Cα contacts (8 Å, |Δi|>4): 25; chains: 1; bounding box: 28×48×60 Å